Protein AF-A0A139SPS2-F1 (afdb_monomer)

Organism: NCBI:txid1548207

pLDDT: mean 91.53, std 10.31, range [43.16, 98.31]

Secondary structure (DSSP, 8-state):
-PPP-SSHHHHHHHHTTTTTS-EE-TTT--EEB--HHHHHHHTSHHHHTTSS-HHHHHHHHHTHHHHHHTPEEEEEE--TT--TTEEEEEEEEEEEE-TTS-EEEEEEEEEEES-TTS-SBEEEEEEEPPPTTTT-

Structure (mmCIF, N/CA/C/O backbone):
data_AF-A0A139SPS2-F1
#
_entry.id   AF-A0A139SPS2-F1
#
loop_
_atom_site.group_PDB
_atom_site.id
_atom_site.type_symbol
_atom_site.label_atom_id
_atom_site.label_alt_id
_atom_site.label_comp_id
_atom_site.label_asym_id
_atom_site.label_entity_id
_atom_site.label_seq_id
_atom_site.pdbx_PDB_ins_code
_atom_site.Cartn_x
_atom_site.Cartn_y
_atom_site.Cartn_z
_atom_site.occupancy
_atom_site.B_iso_or_equiv
_atom_site.auth_seq_id
_atom_site.auth_comp_id
_atom_site.auth_asym_id
_atom_site.auth_atom_id
_atom_site.pdbx_PDB_model_num
ATOM 1 N N . MET A 1 1 ? -4.952 -15.141 8.626 1.00 63.41 1 MET A N 1
ATOM 2 C CA . MET A 1 1 ? -5.837 -14.515 9.634 1.00 63.41 1 MET A CA 1
ATOM 3 C C . MET A 1 1 ? -5.632 -13.009 9.548 1.00 63.41 1 MET A C 1
ATOM 5 O O . MET A 1 1 ? -4.480 -12.588 9.477 1.00 63.41 1 MET A O 1
ATOM 9 N N . GLN A 1 2 ? -6.713 -12.225 9.485 1.00 82.19 2 GLN A N 1
ATOM 10 C CA . GLN A 1 2 ? -6.632 -10.761 9.428 1.00 82.19 2 GLN A CA 1
ATOM 11 C C . GLN A 1 2 ? -6.089 -10.233 10.763 1.00 82.19 2 GLN A C 1
ATOM 13 O O . GLN A 1 2 ? -6.590 -10.601 11.826 1.00 82.19 2 GLN A O 1
ATOM 18 N N . ARG A 1 3 ? -5.053 -9.393 10.714 1.00 93.38 3 ARG A N 1
ATOM 19 C CA . ARG A 1 3 ? -4.504 -8.701 11.886 1.00 93.38 3 ARG A CA 1
ATOM 20 C C . ARG A 1 3 ? -5.466 -7.605 12.334 1.00 93.38 3 ARG A C 1
ATOM 22 O O . ARG A 1 3 ? -6.173 -7.020 11.514 1.00 93.38 3 ARG A O 1
ATOM 29 N N . THR A 1 4 ? -5.452 -7.279 13.619 1.00 92.38 4 THR A N 1
ATOM 30 C CA . THR A 1 4 ? -6.247 -6.186 14.189 1.00 92.38 4 THR A CA 1
ATOM 31 C C . THR A 1 4 ? -5.393 -4.940 14.399 1.00 92.38 4 THR A C 1
ATOM 33 O O . THR A 1 4 ? -4.280 -5.048 14.906 1.00 92.38 4 THR A O 1
ATOM 36 N N . ALA A 1 5 ? -5.931 -3.764 14.080 1.00 94.75 5 ALA A N 1
ATOM 37 C CA . ALA A 1 5 ? -5.372 -2.480 14.496 1.00 94.75 5 ALA A CA 1
ATOM 38 C C . ALA A 1 5 ? -6.482 -1.428 14.574 1.00 94.75 5 ALA A C 1
ATOM 40 O O . ALA A 1 5 ? -7.296 -1.307 13.658 1.00 94.75 5 ALA A O 1
ATOM 41 N N . LYS A 1 6 ? -6.510 -0.670 15.669 1.00 93.62 6 LYS A N 1
ATOM 42 C CA . LYS A 1 6 ? -7.412 0.466 15.896 1.00 93.62 6 LYS A CA 1
ATOM 43 C C . LYS A 1 6 ? -6.689 1.804 15.816 1.00 93.62 6 LYS A C 1
ATOM 45 O O . LYS A 1 6 ? -7.329 2.824 15.560 1.00 93.62 6 LYS A O 1
ATOM 50 N N . THR A 1 7 ? -5.374 1.789 16.026 1.00 95.31 7 THR A N 1
ATOM 51 C CA . THR A 1 7 ? -4.510 2.971 16.013 1.00 95.31 7 THR A CA 1
ATOM 52 C C . THR A 1 7 ? -3.364 2.813 15.019 1.00 95.31 7 THR A C 1
ATOM 54 O O . THR A 1 7 ? -2.972 1.699 14.665 1.00 95.31 7 THR A O 1
ATOM 57 N N . LEU A 1 8 ? -2.773 3.937 14.605 1.00 94.69 8 LEU A N 1
ATOM 58 C CA . LEU A 1 8 ? -1.592 3.922 13.738 1.00 94.69 8 LEU A CA 1
ATOM 59 C C . LEU A 1 8 ? -0.401 3.227 14.408 1.00 94.69 8 LEU A C 1
ATOM 61 O O . LEU A 1 8 ? 0.345 2.531 13.732 1.00 94.69 8 LEU A O 1
ATOM 65 N N . SER A 1 9 ? -0.240 3.373 15.726 1.00 95.31 9 SER A N 1
ATOM 66 C CA . SER A 1 9 ? 0.836 2.709 16.472 1.00 95.31 9 SER A CA 1
ATOM 67 C C . SER A 1 9 ? 0.722 1.183 16.385 1.00 95.31 9 SER A C 1
ATOM 69 O O . SER A 1 9 ? 1.683 0.504 16.023 1.00 95.31 9 SER A O 1
ATOM 71 N N . GLU A 1 10 ? -0.481 0.644 16.612 1.00 96.31 10 GLU A N 1
ATOM 72 C CA . GLU A 1 10 ? -0.762 -0.790 16.456 1.00 96.31 10 GLU A CA 1
ATOM 73 C C . GLU A 1 10 ? -0.534 -1.258 15.016 1.00 96.31 10 GLU A C 1
ATOM 75 O O . GLU A 1 10 ? 0.064 -2.309 14.788 1.00 96.31 10 GLU A O 1
ATOM 80 N N . ALA A 1 11 ? -0.964 -0.456 14.039 1.00 96.44 11 ALA A N 1
ATOM 81 C CA . ALA A 1 11 ? -0.783 -0.771 12.630 1.00 96.44 11 ALA A CA 1
ATOM 82 C C . ALA A 1 11 ? 0.697 -0.850 12.237 1.00 96.44 11 ALA A C 1
ATOM 84 O O . ALA A 1 11 ? 1.107 -1.796 11.567 1.00 96.44 11 ALA A O 1
ATOM 85 N N . LEU A 1 12 ? 1.511 0.107 12.691 1.00 94.75 12 LEU A N 1
ATOM 86 C CA . LEU A 1 12 ? 2.954 0.120 12.459 1.00 94.75 12 LEU A CA 1
ATOM 87 C C . LEU A 1 12 ? 3.647 -1.054 13.154 1.00 94.75 12 LEU A C 1
ATOM 89 O O . LEU A 1 12 ? 4.541 -1.666 12.572 1.00 94.75 12 LEU A O 1
ATOM 93 N N . GLN A 1 13 ? 3.221 -1.408 14.369 1.00 95.69 13 GLN A N 1
ATOM 94 C CA . GLN A 1 13 ? 3.747 -2.573 15.075 1.00 95.69 13 GLN A CA 1
ATOM 95 C C . GLN A 1 13 ? 3.435 -3.876 14.327 1.00 95.69 13 GLN A C 1
ATOM 97 O O . GLN A 1 13 ? 4.323 -4.715 14.188 1.00 95.69 13 GLN A O 1
ATOM 102 N N . ALA A 1 14 ? 2.216 -4.031 13.805 1.00 95.62 14 ALA A N 1
ATOM 103 C CA . ALA A 1 14 ? 1.842 -5.175 12.977 1.00 95.62 14 ALA A CA 1
ATOM 104 C C . ALA A 1 14 ? 2.626 -5.209 11.654 1.00 95.62 14 ALA A C 1
ATOM 106 O O . ALA A 1 14 ? 3.069 -6.275 11.221 1.00 95.62 14 ALA A O 1
ATOM 107 N N . ALA A 1 15 ? 2.845 -4.042 11.041 1.00 94.81 15 ALA A N 1
ATOM 108 C CA . ALA A 1 15 ? 3.526 -3.928 9.759 1.00 94.81 15 ALA A CA 1
ATOM 109 C C . ALA A 1 15 ? 4.993 -4.374 9.798 1.00 94.81 15 ALA A C 1
ATOM 111 O O . ALA A 1 15 ? 5.503 -4.867 8.794 1.00 94.81 15 ALA A O 1
ATOM 112 N N . LYS A 1 16 ? 5.658 -4.302 10.962 1.0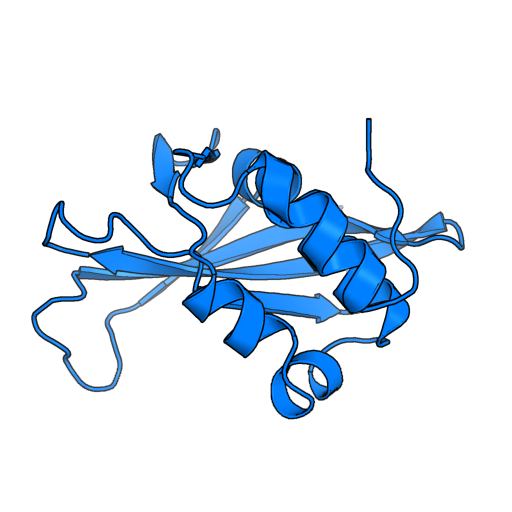0 94.38 16 LYS A N 1
ATOM 113 C CA . LYS A 1 16 ? 7.035 -4.802 11.148 1.00 94.38 16 LYS A CA 1
ATOM 114 C C . LYS A 1 16 ? 7.233 -6.241 10.663 1.00 94.38 16 LYS A C 1
ATOM 116 O O . LYS A 1 16 ? 8.334 -6.575 10.250 1.00 94.38 16 LYS A O 1
ATOM 121 N N . GLY A 1 17 ? 6.186 -7.069 10.681 1.00 94.56 17 GLY A N 1
ATOM 122 C CA . GLY A 1 17 ? 6.251 -8.450 10.200 1.00 94.56 17 GLY A CA 1
ATOM 123 C C . GLY A 1 17 ? 6.429 -8.607 8.685 1.00 94.56 17 GLY A C 1
ATOM 124 O O . GLY A 1 17 ? 6.758 -9.702 8.247 1.00 94.56 17 GLY A O 1
ATOM 125 N N . PHE A 1 18 ? 6.215 -7.553 7.889 1.00 94.88 18 PHE A N 1
ATOM 126 C CA . PHE A 1 18 ? 6.361 -7.595 6.428 1.00 94.88 18 PHE A CA 1
ATOM 127 C C . PHE A 1 18 ? 7.190 -6.444 5.838 1.00 94.88 18 PHE A C 1
ATOM 129 O O . PHE A 1 18 ? 7.397 -6.392 4.626 1.00 94.88 18 PHE A O 1
ATOM 136 N N . VAL A 1 19 ? 7.682 -5.512 6.660 1.00 94.62 19 VAL A N 1
ATOM 137 C CA . VAL A 1 19 ? 8.582 -4.451 6.184 1.00 94.62 19 VAL A CA 1
ATOM 138 C C . VAL A 1 19 ? 9.842 -5.066 5.578 1.00 94.62 19 VAL A C 1
ATOM 140 O O . VAL A 1 19 ? 10.492 -5.910 6.186 1.00 94.62 19 VAL A O 1
ATOM 143 N N . GLY A 1 20 ? 10.201 -4.605 4.380 1.00 92.81 20 GLY A N 1
ATOM 144 C CA . GLY A 1 20 ? 11.378 -5.056 3.639 1.00 92.81 20 GLY A CA 1
ATOM 145 C C . GLY A 1 20 ? 11.249 -6.444 3.011 1.00 92.81 20 GLY A C 1
ATOM 146 O O . GLY A 1 20 ? 12.153 -6.844 2.283 1.00 92.81 20 GLY A O 1
ATOM 147 N N . LEU A 1 21 ? 10.148 -7.162 3.247 1.00 94.50 21 LEU A N 1
ATOM 148 C CA . LEU A 1 21 ? 9.910 -8.462 2.630 1.00 94.50 21 LEU A CA 1
ATOM 149 C C . LEU A 1 21 ? 9.275 -8.297 1.241 1.00 94.50 21 LEU A C 1
ATOM 151 O O . LEU A 1 21 ? 8.486 -7.367 1.038 1.00 94.50 21 LEU A O 1
ATOM 155 N N . PRO A 1 22 ? 9.598 -9.185 0.283 1.00 95.38 22 PRO A N 1
ATOM 156 C CA . PRO A 1 22 ? 8.899 -9.242 -0.991 1.00 95.38 22 PRO A CA 1
ATOM 157 C C . PRO A 1 22 ? 7.463 -9.729 -0.782 1.00 95.38 22 PRO A C 1
ATOM 159 O O . PRO A 1 22 ? 7.217 -10.705 -0.075 1.00 95.38 22 PRO A O 1
ATOM 162 N N . ILE A 1 23 ? 6.516 -9.047 -1.418 1.00 96.81 23 ILE A N 1
ATOM 163 C CA . ILE A 1 23 ? 5.093 -9.376 -1.382 1.00 96.81 23 ILE A CA 1
ATOM 164 C C . ILE A 1 23 ? 4.641 -9.520 -2.828 1.00 96.81 23 ILE A C 1
ATOM 166 O O . ILE A 1 23 ? 4.662 -8.551 -3.581 1.00 96.81 23 ILE A O 1
ATOM 170 N N . GLU A 1 24 ? 4.257 -10.724 -3.229 1.00 97.44 24 GLU A N 1
ATOM 171 C CA . GLU A 1 24 ? 3.775 -10.998 -4.581 1.00 97.44 24 GLU A CA 1
ATOM 172 C C . GLU A 1 24 ? 2.262 -10.779 -4.666 1.00 97.44 24 GLU A C 1
ATOM 174 O O . GLU A 1 24 ? 1.499 -11.321 -3.861 1.00 97.44 24 GLU A O 1
ATOM 179 N N . ASN A 1 25 ? 1.814 -10.004 -5.655 1.00 98.31 25 ASN A N 1
ATOM 180 C CA . ASN A 1 25 ? 0.408 -9.975 -6.034 1.00 98.31 25 ASN A CA 1
ATOM 181 C C . ASN A 1 25 ? 0.072 -11.206 -6.882 1.00 98.31 25 ASN A C 1
ATOM 183 O O . ASN A 1 25 ? 0.595 -11.370 -7.979 1.00 98.31 25 ASN A O 1
ATOM 187 N N . LYS A 1 26 ? -0.864 -12.031 -6.414 1.00 97.50 26 LYS A N 1
ATOM 188 C CA . LYS A 1 26 ? -1.217 -13.300 -7.070 1.00 97.50 26 LYS A CA 1
ATOM 189 C C . LYS A 1 26 ? -1.911 -13.139 -8.424 1.00 97.50 26 LYS A C 1
ATOM 191 O O . LYS A 1 26 ? -1.941 -14.089 -9.194 1.00 97.50 26 LYS A O 1
ATOM 196 N N . SER A 1 27 ? -2.516 -11.980 -8.694 1.00 95.75 27 SER A N 1
ATOM 197 C CA . SER A 1 27 ? -3.246 -11.734 -9.946 1.00 95.75 27 SER A CA 1
ATOM 198 C C . SER A 1 27 ? -2.347 -11.221 -11.071 1.00 95.75 27 SER A C 1
ATOM 200 O O . SER A 1 27 ? -2.604 -11.519 -12.232 1.00 95.75 27 SER A O 1
ATOM 202 N N . THR A 1 28 ? -1.292 -10.469 -10.740 1.00 96.81 28 THR A N 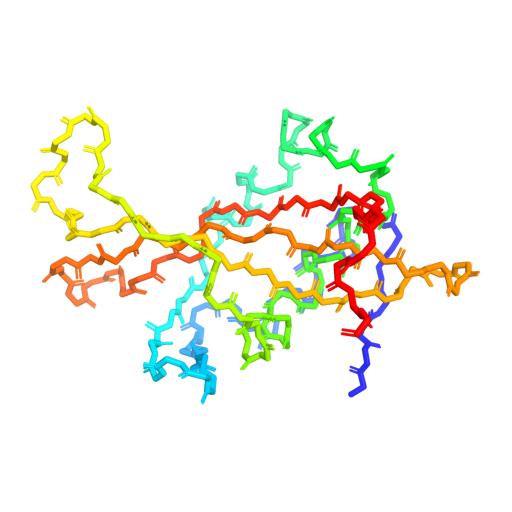1
ATOM 203 C CA . THR A 1 28 ? -0.397 -9.839 -11.725 1.00 96.81 28 THR A CA 1
ATOM 204 C C . THR A 1 28 ? 1.021 -10.403 -11.724 1.00 96.81 28 THR A C 1
ATOM 206 O O . THR A 1 28 ? 1.769 -10.134 -12.658 1.00 96.81 28 THR A O 1
ATOM 209 N N . GLY A 1 29 ? 1.422 -11.138 -10.681 1.00 96.56 29 GLY A N 1
ATOM 210 C CA .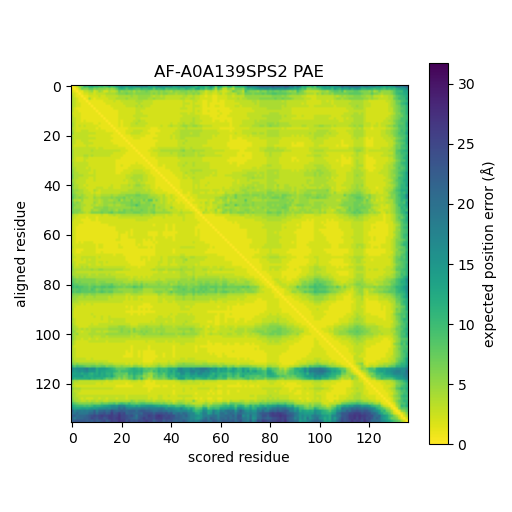 GLY A 1 29 ? 2.805 -11.576 -10.462 1.00 96.56 29 GLY A CA 1
ATOM 211 C C . GLY A 1 29 ? 3.757 -10.451 -10.032 1.00 96.56 29 GLY A C 1
ATOM 212 O O . GLY A 1 29 ? 4.954 -10.684 -9.868 1.00 96.56 29 GLY A O 1
ATOM 213 N N . LEU A 1 30 ? 3.265 -9.218 -9.840 1.00 95.88 30 LEU A N 1
ATOM 214 C CA . LEU A 1 30 ? 4.107 -8.092 -9.434 1.00 95.88 30 LEU A CA 1
ATOM 215 C C . LEU A 1 30 ? 4.597 -8.295 -7.994 1.00 95.88 30 LEU A C 1
ATOM 217 O O . LEU A 1 30 ? 3.797 -8.355 -7.058 1.00 95.88 30 LEU A O 1
ATOM 221 N N . VAL A 1 31 ? 5.917 -8.327 -7.811 1.00 96.50 31 VAL A N 1
ATOM 222 C CA . VAL A 1 31 ? 6.548 -8.351 -6.486 1.00 96.50 31 VAL A CA 1
ATOM 223 C C . VAL A 1 31 ? 6.793 -6.922 -6.020 1.00 96.50 31 VAL A C 1
ATOM 225 O O . VAL A 1 31 ? 7.528 -6.174 -6.666 1.00 96.50 31 VAL A O 1
ATOM 228 N N . ALA A 1 32 ? 6.179 -6.551 -4.900 1.00 96.56 32 ALA A N 1
ATOM 229 C CA . ALA A 1 32 ? 6.271 -5.236 -4.281 1.00 96.56 32 ALA A CA 1
ATOM 230 C C . ALA A 1 32 ? 6.891 -5.304 -2.885 1.00 96.56 32 ALA A C 1
ATOM 232 O O . ALA A 1 32 ? 7.000 -6.370 -2.278 1.00 96.56 32 ALA A O 1
ATOM 233 N N . THR A 1 33 ? 7.283 -4.145 -2.359 1.00 95.38 33 THR A N 1
ATOM 234 C CA . THR A 1 33 ? 7.848 -4.030 -1.009 1.00 95.38 33 THR A CA 1
ATOM 235 C C . THR A 1 33 ? 7.264 -2.854 -0.237 1.00 95.38 33 THR A C 1
ATOM 237 O O . THR A 1 33 ? 6.784 -1.863 -0.799 1.00 95.38 33 THR A O 1
ATOM 240 N N . VAL A 1 34 ? 7.329 -2.944 1.091 1.00 94.94 34 VAL A N 1
ATOM 241 C CA . VAL A 1 34 ? 6.976 -1.853 2.005 1.00 94.94 34 VAL A CA 1
ATOM 242 C C . VAL A 1 34 ? 8.211 -1.476 2.813 1.00 94.94 34 VAL A C 1
ATOM 244 O O . VAL A 1 34 ? 8.790 -2.317 3.492 1.00 94.94 34 VAL A O 1
ATOM 247 N N . SER A 1 35 ? 8.613 -0.206 2.768 1.00 92.81 35 SER A N 1
ATOM 248 C CA . SER A 1 35 ? 9.700 0.327 3.597 1.00 92.81 35 SER A CA 1
ATOM 249 C C . SER A 1 35 ? 9.159 1.095 4.804 1.00 92.81 35 SER A C 1
ATOM 251 O O . SER A 1 35 ? 8.027 1.583 4.783 1.00 92.81 35 SER A O 1
ATOM 253 N N . ASN A 1 36 ? 9.997 1.295 5.827 1.00 92.56 36 ASN A N 1
ATOM 254 C CA . ASN A 1 36 ? 9.668 2.179 6.953 1.00 92.56 36 ASN A CA 1
ATOM 255 C C . ASN A 1 36 ? 9.318 3.599 6.481 1.00 92.56 36 ASN A C 1
ATOM 257 O O . ASN A 1 36 ? 8.376 4.205 6.978 1.00 92.56 36 ASN A O 1
ATOM 261 N N . THR A 1 37 ? 10.017 4.109 5.463 1.00 92.06 37 THR A N 1
ATOM 262 C CA . THR A 1 37 ? 9.722 5.420 4.870 1.00 92.06 37 THR A CA 1
ATOM 263 C C . THR A 1 37 ? 8.327 5.466 4.249 1.00 92.06 37 THR A C 1
ATOM 265 O O . THR A 1 37 ? 7.623 6.466 4.394 1.00 92.06 37 THR A O 1
ATOM 268 N N . ASN A 1 38 ? 7.902 4.397 3.569 1.00 91.75 38 ASN A N 1
ATOM 269 C CA . ASN A 1 38 ? 6.553 4.318 3.009 1.00 91.75 38 ASN A CA 1
ATOM 270 C C . ASN A 1 38 ? 5.503 4.221 4.118 1.00 91.75 38 ASN A C 1
ATOM 272 O O . ASN A 1 38 ? 4.496 4.920 4.044 1.00 91.75 38 ASN A O 1
ATOM 276 N N . LEU A 1 39 ? 5.762 3.444 5.175 1.00 92.88 39 LEU A N 1
ATOM 277 C CA . LEU A 1 39 ? 4.872 3.380 6.335 1.00 92.88 39 LEU A CA 1
ATOM 278 C C . LEU A 1 39 ? 4.698 4.744 7.004 1.00 92.88 39 LEU A C 1
ATOM 280 O O . LEU A 1 39 ? 3.561 5.148 7.225 1.00 92.88 39 LEU A O 1
ATOM 284 N N . SER A 1 40 ? 5.778 5.495 7.236 1.00 92.25 40 SER A N 1
ATOM 285 C CA . SER A 1 40 ? 5.698 6.848 7.807 1.00 92.25 40 SER A CA 1
ATOM 286 C C . SER A 1 40 ? 4.857 7.797 6.948 1.00 92.25 40 SER A C 1
ATOM 288 O O . SER A 1 40 ? 4.114 8.628 7.470 1.00 92.25 40 SER A O 1
ATOM 290 N N . LYS A 1 41 ? 4.928 7.664 5.616 1.00 91.38 41 LYS A N 1
ATOM 291 C CA . LYS A 1 41 ? 4.065 8.422 4.697 1.00 91.38 41 LYS A CA 1
ATOM 292 C C . LYS A 1 41 ? 2.605 7.990 4.818 1.00 91.38 41 LYS A C 1
ATOM 294 O O . LYS A 1 41 ? 1.726 8.848 4.889 1.00 91.38 41 LYS A O 1
ATOM 299 N N . MET A 1 42 ? 2.347 6.684 4.872 1.00 93.69 42 MET A N 1
ATOM 300 C CA . MET A 1 42 ? 1.001 6.128 5.032 1.00 93.69 42 MET A CA 1
ATOM 301 C C . MET A 1 42 ? 0.383 6.472 6.391 1.00 93.69 42 MET A C 1
ATOM 303 O O . MET A 1 42 ? -0.828 6.641 6.465 1.00 93.69 42 MET A O 1
ATOM 307 N N . SER A 1 43 ? 1.177 6.620 7.452 1.00 90.75 43 SER A N 1
ATOM 308 C CA . SER A 1 43 ? 0.706 6.993 8.791 1.00 90.75 43 SER A CA 1
ATOM 309 C C . SER A 1 43 ? 0.633 8.506 9.024 1.00 90.75 43 SER A C 1
ATOM 311 O O . SER A 1 43 ? 0.344 8.939 10.136 1.00 90.75 43 SER A O 1
ATOM 313 N N . SER A 1 44 ? 0.913 9.331 8.012 1.00 91.44 44 SER A N 1
ATOM 314 C CA . SER A 1 44 ? 0.789 10.785 8.137 1.00 91.44 44 SER A CA 1
ATOM 315 C C . SER A 1 44 ? -0.676 11.222 8.252 1.00 91.44 44 SER A C 1
ATOM 317 O O . SER A 1 44 ? -1.584 10.560 7.745 1.00 91.44 44 SER A O 1
ATOM 319 N N . GLN A 1 45 ? -0.915 12.378 8.877 1.00 87.19 45 GLN A N 1
ATOM 320 C CA . GLN A 1 45 ? -2.264 12.937 9.028 1.00 87.19 45 GLN A CA 1
ATOM 321 C C . GLN A 1 45 ? -2.961 13.160 7.677 1.00 87.19 45 GLN A C 1
ATOM 323 O O . GLN A 1 45 ? -4.147 12.882 7.528 1.00 87.19 45 GLN A O 1
ATOM 328 N N . SER A 1 46 ? -2.218 13.615 6.667 1.00 86.94 46 SER A N 1
ATOM 329 C CA . SER A 1 46 ? -2.761 13.837 5.324 1.00 86.94 46 SER A CA 1
ATOM 330 C C . SER A 1 46 ? -3.126 12.535 4.607 1.00 86.94 46 SER A C 1
ATOM 332 O O . SER A 1 46 ? -4.003 12.540 3.744 1.00 86.94 46 SER A O 1
ATOM 334 N N . ALA A 1 47 ? -2.475 11.418 4.942 1.00 84.81 47 ALA A N 1
ATOM 335 C CA . ALA A 1 47 ? -2.838 10.105 4.425 1.00 84.81 47 ALA A CA 1
ATOM 336 C C . ALA A 1 47 ? -4.093 9.560 5.119 1.00 84.81 47 ALA A C 1
ATOM 338 O O . ALA A 1 47 ? -5.012 9.113 4.436 1.00 84.81 47 ALA A O 1
ATOM 339 N N . SER A 1 48 ? -4.175 9.649 6.450 1.00 85.56 48 SER A N 1
ATOM 340 C CA . SER A 1 48 ? -5.330 9.132 7.195 1.00 85.56 48 SER A CA 1
ATOM 341 C C . SER A 1 48 ? -6.631 9.886 6.896 1.00 85.56 48 SER A C 1
ATOM 343 O O . SER A 1 48 ? -7.691 9.269 6.875 1.00 85.56 48 SER A O 1
ATOM 345 N N . GLN A 1 49 ? -6.562 11.182 6.577 1.00 88.69 49 GLN A N 1
ATOM 346 C CA . GLN A 1 49 ? -7.720 11.993 6.168 1.00 88.69 49 GLN A CA 1
ATOM 347 C C . GLN A 1 49 ? -8.350 11.576 4.827 1.00 88.69 49 GLN A C 1
ATOM 349 O O . GLN A 1 49 ? -9.482 11.958 4.545 1.00 88.69 49 GLN A O 1
ATOM 354 N N . LYS A 1 50 ? -7.642 10.808 3.988 1.00 87.38 50 LYS A N 1
ATOM 355 C CA . LYS A 1 50 ? -8.178 10.300 2.708 1.00 87.38 50 LYS A CA 1
ATOM 356 C C . LYS A 1 50 ? -8.988 9.016 2.864 1.00 87.38 50 LYS A C 1
ATOM 358 O O . LYS A 1 50 ? -9.609 8.565 1.902 1.00 87.38 50 LYS A O 1
ATOM 363 N N . SER A 1 51 ? -8.951 8.431 4.054 1.00 90.38 51 SER A N 1
ATOM 364 C CA . SER A 1 51 ? -9.647 7.201 4.395 1.00 90.38 51 SER A CA 1
ATOM 365 C C . SER A 1 51 ? -10.976 7.485 5.086 1.00 90.38 51 SER A C 1
ATOM 367 O O . SER A 1 51 ? -11.176 8.549 5.665 1.00 90.38 51 SER A O 1
ATOM 369 N N . ASN A 1 52 ? -11.885 6.509 5.057 1.00 88.88 52 ASN A N 1
ATOM 3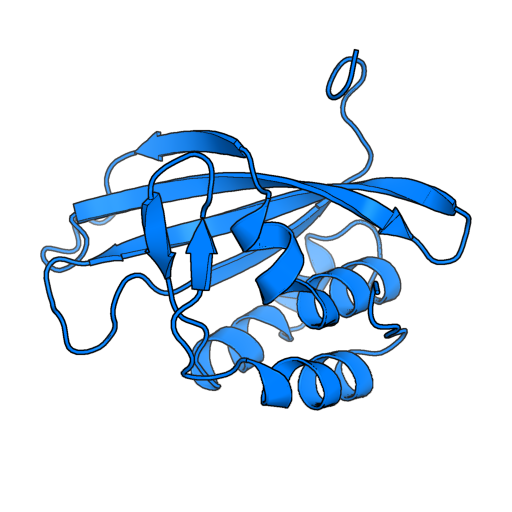70 C CA . ASN A 1 52 ? -13.206 6.620 5.686 1.00 88.88 52 ASN A CA 1
ATOM 371 C C . ASN A 1 52 ? -13.123 6.906 7.197 1.00 88.88 52 ASN A C 1
ATOM 373 O O . ASN A 1 52 ? -13.915 7.676 7.733 1.00 88.88 52 ASN A O 1
ATOM 377 N N . SER A 1 53 ? -12.160 6.290 7.884 1.00 92.88 53 SER A N 1
ATOM 378 C CA . SER A 1 53 ? -11.846 6.577 9.282 1.00 92.88 53 SER A CA 1
ATOM 379 C C . SER A 1 53 ? -10.389 6.234 9.594 1.00 92.88 53 SER A C 1
ATOM 381 O O . SER A 1 53 ? -9.763 5.424 8.902 1.00 92.88 53 SER A O 1
ATOM 383 N N . LEU A 1 54 ? -9.847 6.811 10.672 1.00 94.50 54 LEU A N 1
ATOM 384 C CA . LEU A 1 54 ? -8.496 6.496 11.149 1.00 94.50 54 LEU A CA 1
ATOM 385 C C . LEU A 1 54 ? -8.349 5.013 11.525 1.00 94.50 54 LEU A C 1
ATOM 387 O O . LEU A 1 54 ? -7.305 4.410 11.279 1.00 94.50 54 LEU A O 1
ATOM 391 N N . THR A 1 55 ? -9.393 4.422 12.104 1.00 95.38 55 THR A N 1
ATOM 392 C CA . THR A 1 55 ? -9.423 3.011 12.506 1.00 95.38 55 THR A CA 1
ATOM 393 C C . THR A 1 55 ? -9.393 2.096 11.286 1.00 95.38 55 THR A C 1
ATOM 395 O O . THR A 1 55 ? -8.570 1.187 11.238 1.00 95.38 55 THR A O 1
ATOM 398 N N . ASP A 1 56 ? -10.210 2.374 10.265 1.00 95.69 56 ASP A N 1
ATOM 399 C CA . ASP A 1 56 ? -10.205 1.601 9.016 1.00 95.69 56 ASP A CA 1
ATOM 400 C C . ASP A 1 56 ? -8.852 1.715 8.304 1.00 95.69 56 ASP A C 1
ATOM 402 O O . ASP A 1 56 ? -8.311 0.729 7.809 1.00 95.69 56 ASP A O 1
ATOM 406 N N . HIS A 1 57 ? -8.280 2.921 8.283 1.00 97.06 57 HIS A N 1
ATOM 407 C CA . HIS A 1 57 ? -6.956 3.173 7.716 1.00 97.06 57 HIS A CA 1
ATOM 408 C C . HIS A 1 57 ? -5.857 2.387 8.435 1.00 97.06 57 HIS A C 1
ATOM 410 O O . HIS A 1 57 ? -5.021 1.748 7.799 1.00 97.06 57 HIS A O 1
ATOM 416 N N . SER A 1 58 ? -5.889 2.391 9.768 1.00 97.00 58 SER A N 1
ATOM 417 C CA . SER A 1 58 ? -4.953 1.635 10.607 1.00 97.00 58 SER A CA 1
ATOM 418 C C . SER A 1 58 ? -5.071 0.132 10.344 1.00 97.00 58 SER A C 1
ATOM 420 O O . SER A 1 58 ? -4.063 -0.551 10.167 1.00 97.00 58 SER A O 1
ATOM 422 N N . LEU A 1 59 ? -6.300 -0.379 10.237 1.00 97.25 59 LEU A N 1
ATOM 423 C CA . LEU A 1 59 ? -6.557 -1.777 9.908 1.00 97.25 59 LEU A CA 1
ATOM 424 C C . LEU A 1 59 ? -6.017 -2.157 8.522 1.00 97.25 59 LEU A C 1
ATOM 426 O O . LEU A 1 59 ? -5.437 -3.234 8.373 1.00 97.25 59 LEU A O 1
ATOM 430 N N . ALA A 1 60 ? -6.157 -1.274 7.529 1.00 97.44 60 ALA A N 1
ATOM 431 C CA . ALA A 1 60 ? -5.615 -1.494 6.192 1.00 97.44 60 ALA A CA 1
ATOM 432 C C . ALA A 1 60 ? -4.079 -1.537 6.194 1.00 97.44 60 ALA A C 1
ATOM 434 O O . ALA A 1 60 ? -3.501 -2.449 5.609 1.00 97.44 60 ALA A O 1
ATOM 435 N N . ILE A 1 61 ? -3.407 -0.618 6.902 1.00 97.31 61 ILE A N 1
ATOM 436 C CA . ILE A 1 61 ? -1.940 -0.639 7.049 1.00 97.31 61 ILE A CA 1
ATOM 437 C C . ILE A 1 61 ? -1.478 -1.950 7.700 1.00 97.31 61 ILE A C 1
ATOM 439 O O . ILE A 1 61 ? -0.543 -2.576 7.210 1.00 97.31 61 ILE A O 1
ATOM 443 N N . ALA A 1 62 ? -2.146 -2.404 8.764 1.00 97.44 62 ALA A N 1
ATOM 444 C CA . ALA A 1 62 ? -1.781 -3.635 9.473 1.00 97.44 62 ALA A CA 1
ATOM 445 C C . ALA A 1 62 ? -1.878 -4.911 8.609 1.00 97.44 62 ALA A C 1
ATOM 447 O O . ALA A 1 62 ? -1.271 -5.935 8.931 1.00 97.44 62 ALA A O 1
ATOM 448 N N . ASN A 1 63 ? -2.659 -4.866 7.528 1.00 97.81 63 ASN A N 1
ATOM 449 C CA . ASN A 1 63 ? -2.938 -6.000 6.648 1.00 97.81 63 ASN A CA 1
ATOM 450 C C . ASN A 1 63 ? -2.441 -5.775 5.213 1.00 97.81 63 ASN A C 1
ATOM 452 O O . ASN A 1 63 ? -2.874 -6.480 4.304 1.00 97.81 63 ASN A O 1
ATOM 456 N N . LEU A 1 64 ? -1.571 -4.786 4.993 1.00 97.50 64 LEU A N 1
ATOM 457 C CA . LEU A 1 64 ? -1.188 -4.334 3.655 1.00 97.50 64 LEU A CA 1
ATOM 458 C C . LEU A 1 64 ? -0.562 -5.445 2.799 1.00 97.50 64 LEU A C 1
ATOM 460 O O . LEU A 1 64 ? -0.812 -5.499 1.600 1.00 97.50 64 LEU A O 1
ATOM 464 N N . ASP A 1 65 ? 0.195 -6.350 3.418 1.00 97.50 65 ASP A N 1
ATOM 465 C CA . ASP A 1 65 ? 0.755 -7.545 2.783 1.00 97.50 65 ASP A CA 1
ATOM 466 C C . ASP A 1 65 ? -0.323 -8.474 2.217 1.00 97.50 65 ASP A C 1
ATOM 468 O O . ASP A 1 65 ? -0.303 -8.813 1.035 1.00 97.50 65 ASP A O 1
ATOM 472 N N . GLN A 1 66 ? -1.301 -8.841 3.042 1.00 97.25 66 GLN A N 1
ATOM 473 C CA . GLN A 1 66 ? -2.393 -9.733 2.652 1.00 97.25 66 GLN A CA 1
ATOM 474 C C . GLN A 1 66 ? -3.320 -9.063 1.634 1.00 97.25 66 GLN A C 1
ATOM 476 O O . GLN A 1 66 ? -3.767 -9.705 0.683 1.00 97.25 66 GLN A O 1
ATOM 481 N N . LEU A 1 67 ? -3.592 -7.769 1.823 1.00 97.94 67 LEU A N 1
ATOM 482 C CA . LEU A 1 67 ? -4.423 -6.980 0.920 1.00 97.94 67 LEU A CA 1
ATOM 483 C C . LEU A 1 67 ? -3.771 -6.873 -0.452 1.00 97.94 67 LEU A C 1
ATOM 485 O O . LEU A 1 67 ? -4.435 -7.154 -1.442 1.00 97.94 67 LEU A O 1
ATOM 489 N N . PHE A 1 68 ? -2.484 -6.524 -0.519 1.00 98.25 68 PHE A N 1
ATOM 490 C CA . PHE A 1 68 ? -1.775 -6.440 -1.790 1.00 98.25 68 PHE A CA 1
ATOM 491 C C . PHE A 1 68 ? -1.677 -7.802 -2.474 1.00 98.25 68 PHE A C 1
ATOM 493 O O . PHE A 1 68 ? -1.944 -7.881 -3.668 1.00 98.25 68 PHE A O 1
ATOM 500 N N . ALA A 1 69 ? -1.379 -8.875 -1.736 1.00 97.88 69 ALA A N 1
ATOM 501 C CA . ALA A 1 69 ? -1.255 -10.214 -2.309 1.00 97.88 69 ALA A CA 1
ATOM 502 C C . ALA A 1 69 ? -2.533 -10.695 -3.024 1.00 97.88 69 ALA A C 1
ATOM 504 O O . ALA A 1 69 ? -2.452 -11.439 -4.001 1.00 97.88 69 ALA A O 1
ATOM 505 N N . CYS A 1 70 ? -3.706 -10.259 -2.555 1.00 97.06 70 CYS A N 1
ATOM 506 C CA . CYS A 1 70 ? -5.014 -10.648 -3.090 1.00 97.06 70 CYS A CA 1
ATOM 507 C C . CYS A 1 70 ? -5.729 -9.527 -3.868 1.00 97.06 70 CYS A C 1
ATOM 509 O O . CYS A 1 70 ? -6.903 -9.679 -4.203 1.00 97.06 70 CYS A O 1
ATOM 511 N N . ALA A 1 71 ? -5.073 -8.393 -4.122 1.00 97.69 71 ALA A N 1
ATOM 512 C CA . ALA A 1 71 ? -5.701 -7.258 -4.789 1.00 97.69 71 ALA A CA 1
ATOM 513 C C . ALA A 1 71 ? -5.863 -7.477 -6.295 1.00 97.69 71 ALA A C 1
ATOM 515 O O . ALA A 1 71 ? -4.998 -8.079 -6.927 1.00 97.69 71 ALA A O 1
ATOM 516 N N . ALA A 1 72 ? -6.905 -6.887 -6.874 1.00 97.62 72 ALA A N 1
ATOM 517 C CA . ALA A 1 72 ? -7.065 -6.769 -8.318 1.00 97.62 72 ALA A CA 1
ATOM 518 C C . ALA A 1 72 ? -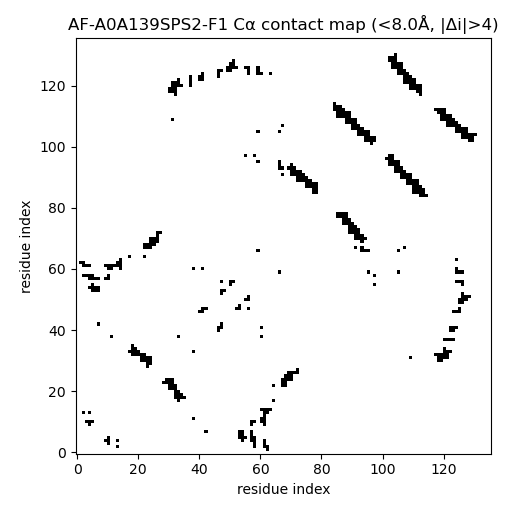6.422 -5.470 -8.826 1.00 97.62 72 ALA A C 1
ATOM 520 O O . ALA A 1 72 ? -6.474 -4.437 -8.149 1.00 97.62 72 ALA A O 1
ATOM 521 N N . LEU A 1 73 ? -5.828 -5.513 -10.018 1.00 97.88 73 LEU A N 1
ATOM 522 C CA . LEU A 1 73 ? -5.334 -4.321 -10.704 1.00 97.88 73 LEU A CA 1
ATOM 523 C C . LEU A 1 73 ? -6.519 -3.518 -11.270 1.00 97.88 73 LEU A C 1
ATOM 525 O O . LEU A 1 73 ? -7.255 -4.010 -12.116 1.00 97.88 73 LEU A O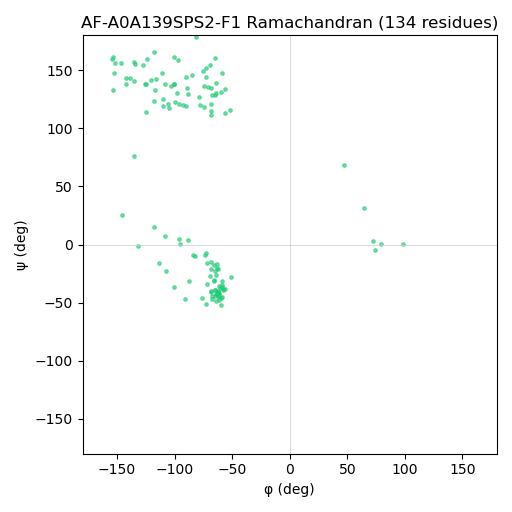 1
ATOM 529 N N . ASP A 1 74 ? -6.688 -2.284 -10.796 1.00 96.81 74 ASP A N 1
ATOM 530 C CA . ASP A 1 74 ? -7.758 -1.344 -11.179 1.00 96.81 74 ASP A CA 1
ATOM 531 C C . ASP A 1 74 ? -7.313 -0.457 -12.351 1.00 96.81 74 ASP A C 1
ATOM 533 O O . ASP A 1 74 ? -8.021 -0.284 -13.338 1.00 96.81 74 ASP A O 1
ATOM 537 N N . GLN A 1 75 ? -6.104 0.106 -12.262 1.00 97.06 75 GLN A N 1
ATOM 538 C CA . GLN A 1 75 ? -5.595 1.043 -13.263 1.00 97.06 75 GLN A CA 1
ATOM 539 C C . GLN A 1 75 ? -4.069 1.018 -13.333 1.00 97.06 75 GLN A C 1
ATOM 541 O O . GLN A 1 75 ? -3.396 0.905 -12.310 1.00 97.06 75 GLN A O 1
ATOM 546 N N . THR A 1 76 ? -3.530 1.246 -14.530 1.00 98.00 76 THR A N 1
ATOM 547 C CA . THR A 1 76 ? -2.111 1.550 -14.749 1.00 98.00 76 THR A CA 1
ATOM 548 C C . THR A 1 76 ? -1.975 2.854 -15.525 1.00 98.00 76 THR A C 1
ATOM 550 O O . THR A 1 76 ? -2.740 3.108 -16.454 1.00 98.00 76 THR A O 1
ATOM 553 N N . HIS A 1 77 ? -1.027 3.705 -15.135 1.00 97.00 77 HIS A N 1
ATOM 554 C CA . HIS A 1 77 ? -0.715 4.941 -15.852 1.00 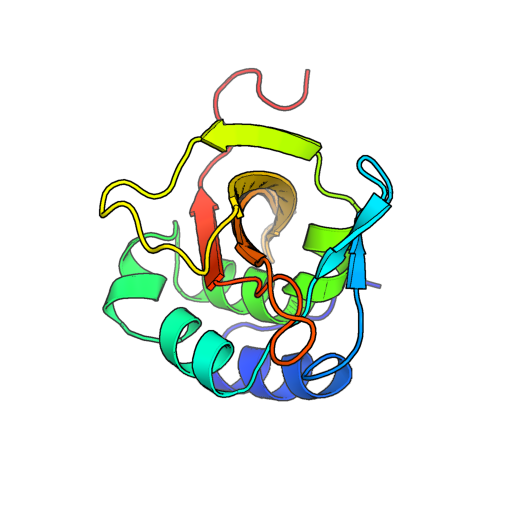97.00 77 HIS A CA 1
ATOM 555 C C . HIS A 1 77 ? 0.761 5.337 -15.660 1.00 97.00 77 HIS A C 1
ATOM 557 O O . HIS A 1 77 ? 1.351 4.964 -14.644 1.00 97.00 77 HIS A O 1
ATOM 563 N N . PRO A 1 78 ? 1.371 6.118 -16.571 1.00 95.44 78 PRO A N 1
ATOM 564 C CA . PRO A 1 78 ? 2.723 6.640 -16.366 1.00 95.44 78 PRO A CA 1
ATOM 565 C C . PRO A 1 78 ? 2.782 7.612 -15.178 1.00 95.44 78 PRO A C 1
ATOM 567 O O . PRO A 1 78 ? 1.760 8.168 -14.748 1.00 95.44 78 PRO A O 1
ATOM 570 N N . ASP A 1 79 ? 3.979 7.840 -14.634 1.00 94.06 79 ASP A N 1
ATOM 571 C CA . ASP A 1 79 ? 4.168 8.889 -13.634 1.00 94.06 79 ASP A CA 1
ATOM 572 C C . ASP A 1 79 ? 3.900 10.270 -14.249 1.00 94.06 79 ASP A C 1
ATOM 574 O O . ASP A 1 79 ? 4.435 10.624 -15.298 1.00 94.06 79 ASP A O 1
ATOM 578 N N . LYS A 1 80 ? 3.072 11.080 -13.581 1.00 92.38 80 LYS A N 1
ATOM 579 C CA . LYS A 1 80 ? 2.653 12.391 -14.108 1.00 92.38 80 LYS A CA 1
ATOM 580 C C . LYS A 1 80 ? 3.805 13.387 -14.237 1.00 92.38 80 LYS A C 1
ATOM 582 O O . LYS A 1 80 ? 3.669 14.356 -14.975 1.00 92.38 80 LYS A O 1
ATOM 587 N N . ARG A 1 81 ? 4.887 13.201 -13.476 1.00 92.38 81 ARG A N 1
ATOM 588 C CA . ARG A 1 81 ? 6.073 14.063 -13.516 1.00 92.38 81 ARG A CA 1
ATOM 589 C C . ARG A 1 81 ? 7.157 13.499 -14.433 1.00 92.38 81 ARG A C 1
ATOM 591 O O . ARG A 1 81 ? 8.196 14.135 -14.559 1.00 92.38 81 ARG A O 1
ATOM 598 N N . GLY A 1 82 ? 6.915 12.348 -15.066 1.00 89.12 82 GLY A N 1
ATOM 599 C CA . GLY A 1 82 ? 7.876 11.703 -15.953 1.00 89.12 82 GLY A CA 1
ATOM 600 C C . GLY A 1 82 ? 9.141 11.250 -15.232 1.00 89.12 82 GLY A C 1
ATOM 601 O O . GLY A 1 82 ? 10.211 11.286 -15.829 1.00 89.12 82 GLY A O 1
ATOM 602 N N . GLU A 1 83 ? 9.041 10.875 -13.951 1.00 89.62 83 GLU A N 1
ATOM 603 C CA . GLU A 1 83 ? 10.183 10.386 -13.175 1.00 89.62 83 GLU A CA 1
ATOM 604 C C . GLU A 1 83 ? 10.833 9.175 -13.882 1.00 89.62 83 GLU A C 1
ATOM 606 O O . GLU A 1 83 ? 10.209 8.112 -13.929 1.00 89.62 83 GLU A O 1
ATOM 611 N N . PRO A 1 84 ? 12.077 9.281 -14.399 1.00 88.38 84 PRO A N 1
ATOM 612 C CA . PRO A 1 84 ? 12.669 8.253 -15.267 1.00 88.38 84 PRO A CA 1
ATOM 613 C C . PRO A 1 84 ? 12.870 6.898 -14.585 1.00 88.38 84 PRO A C 1
ATOM 615 O O . PRO A 1 84 ? 13.027 5.872 -15.241 1.00 88.38 84 PRO A O 1
ATOM 618 N N . THR A 1 85 ? 12.901 6.892 -13.252 1.00 91.06 85 THR A N 1
ATOM 619 C CA . THR A 1 85 ? 13.073 5.681 -12.447 1.00 91.06 85 THR A CA 1
ATOM 620 C C . THR A 1 85 ? 11.770 4.904 -12.229 1.00 91.06 85 THR A C 1
ATOM 622 O O . THR A 1 85 ? 11.817 3.772 -11.737 1.00 91.06 85 THR A O 1
ATOM 625 N N . ILE A 1 86 ? 10.621 5.481 -12.600 1.00 94.31 86 ILE A N 1
ATOM 626 C CA . ILE A 1 86 ? 9.293 4.874 -12.487 1.00 94.31 86 ILE A CA 1
ATOM 627 C C . ILE A 1 86 ? 8.828 4.427 -13.874 1.00 94.31 86 ILE A C 1
ATOM 629 O O . ILE A 1 86 ? 8.607 5.248 -14.758 1.00 94.31 86 ILE A O 1
ATOM 633 N N . ILE A 1 87 ? 8.623 3.121 -14.032 1.00 94.94 87 ILE A N 1
ATOM 634 C CA . ILE A 1 87 ? 8.066 2.520 -15.250 1.00 94.94 87 ILE A CA 1
ATOM 635 C C . ILE A 1 87 ? 6.571 2.838 -15.333 1.00 94.94 87 ILE A C 1
ATOM 637 O O . ILE A 1 87 ? 6.085 3.358 -16.336 1.00 94.94 87 ILE A O 1
ATOM 641 N N . ALA A 1 88 ? 5.841 2.568 -14.250 1.00 96.62 88 ALA A N 1
ATOM 642 C CA . ALA A 1 88 ? 4.403 2.767 -14.187 1.00 96.62 88 ALA A CA 1
ATOM 643 C C . ALA A 1 88 ? 3.916 3.022 -12.756 1.00 96.62 88 ALA A C 1
ATOM 645 O O . ALA A 1 88 ? 4.571 2.715 -11.761 1.00 96.62 88 ALA A O 1
ATOM 646 N N . ILE A 1 89 ? 2.719 3.586 -12.646 1.00 97.94 89 ILE A N 1
ATOM 647 C CA . ILE A 1 89 ? 1.957 3.676 -11.406 1.00 97.94 89 ILE A CA 1
ATOM 648 C C . ILE A 1 89 ? 0.761 2.738 -11.529 1.00 97.94 89 ILE A C 1
ATOM 650 O O . ILE A 1 89 ? -0.110 2.942 -12.376 1.00 97.94 89 ILE A O 1
ATOM 654 N N . HIS A 1 90 ? 0.688 1.757 -10.636 1.00 98.19 90 HIS A N 1
ATOM 655 C CA . HIS A 1 90 ? -0.422 0.820 -10.550 1.00 98.19 90 HIS A CA 1
ATOM 656 C C . HIS A 1 90 ? -1.347 1.177 -9.391 1.00 98.19 90 HIS A C 1
ATOM 658 O O . HIS A 1 90 ? -0.905 1.470 -8.273 1.00 98.19 90 HIS A O 1
ATOM 664 N N . ARG A 1 91 ? -2.649 1.117 -9.651 1.00 97.94 91 ARG A N 1
ATOM 665 C CA . ARG A 1 91 ? -3.708 1.200 -8.650 1.00 97.94 91 ARG A CA 1
ATOM 666 C C . ARG A 1 91 ? -4.285 -0.185 -8.466 1.00 97.94 91 ARG A C 1
ATOM 668 O O . ARG A 1 91 ? -4.784 -0.776 -9.414 1.00 97.94 91 ARG A O 1
ATOM 675 N N . TYR A 1 92 ? -4.214 -0.671 -7.241 1.00 98.19 92 TYR A N 1
ATOM 676 C CA . TYR A 1 92 ? -4.774 -1.947 -6.836 1.00 98.19 92 TYR A CA 1
ATOM 677 C C . TYR A 1 92 ? -5.965 -1.715 -5.916 1.00 98.19 92 TYR A C 1
ATOM 679 O O . TYR A 1 92 ? -5.975 -0.752 -5.140 1.00 98.19 92 TYR A O 1
ATOM 687 N N . ILE A 1 93 ? -6.951 -2.602 -5.982 1.00 97.62 93 ILE A N 1
ATOM 688 C CA . ILE A 1 93 ? -8.113 -2.599 -5.098 1.00 97.62 93 ILE A CA 1
ATOM 689 C C . ILE A 1 93 ? -8.281 -3.957 -4.423 1.00 97.62 93 ILE A C 1
ATOM 691 O O . ILE A 1 93 ? -8.127 -5.000 -5.053 1.00 97.62 93 ILE A O 1
ATOM 695 N N . ALA A 1 94 ? -8.600 -3.943 -3.132 1.00 96.88 94 ALA A N 1
ATOM 696 C CA . ALA A 1 94 ? -8.888 -5.149 -2.365 1.00 96.88 94 ALA A CA 1
ATOM 697 C C . ALA A 1 94 ? -10.086 -4.924 -1.428 1.00 96.88 94 ALA A C 1
ATOM 699 O O . ALA A 1 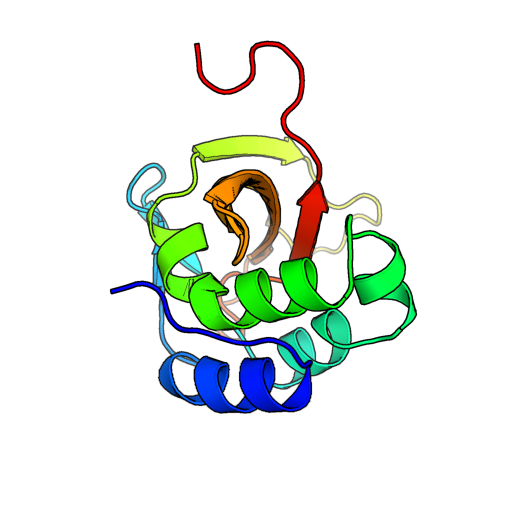94 ? -10.226 -3.829 -0.870 1.00 96.88 94 ALA A O 1
ATOM 700 N N . PRO A 1 95 ? -10.952 -5.930 -1.224 1.00 95.94 95 PRO A N 1
ATOM 701 C CA . PRO A 1 95 ? -11.974 -5.874 -0.191 1.00 95.94 95 PRO A CA 1
ATOM 702 C C . PRO A 1 95 ? -11.353 -6.027 1.201 1.00 95.94 95 PRO A C 1
ATOM 704 O O . PRO A 1 95 ? -10.434 -6.818 1.408 1.00 95.94 95 PRO A O 1
ATOM 707 N N . MET A 1 96 ? -11.904 -5.322 2.186 1.00 95.38 96 MET A N 1
ATOM 708 C CA . MET A 1 96 ? -11.570 -5.510 3.598 1.00 95.38 96 MET A CA 1
ATOM 709 C C . MET A 1 96 ? -12.824 -5.349 4.449 1.00 95.38 96 MET A C 1
ATOM 711 O O . MET A 1 96 ? -13.605 -4.431 4.220 1.00 95.38 96 MET A O 1
ATOM 715 N N . ARG A 1 97 ? -13.015 -6.202 5.459 1.00 94.38 97 ARG A N 1
ATOM 716 C CA . ARG A 1 97 ? -14.025 -5.958 6.497 1.00 94.38 97 ARG A CA 1
ATOM 717 C C . ARG A 1 97 ? -13.412 -5.151 7.632 1.00 94.38 97 ARG A C 1
ATOM 719 O O . ARG A 1 97 ? -12.302 -5.463 8.070 1.00 94.38 97 ARG A O 1
ATOM 726 N N . ASN A 1 98 ? -14.122 -4.128 8.098 1.00 92.31 98 ASN A N 1
ATOM 727 C CA . ASN A 1 98 ? -13.725 -3.402 9.300 1.00 92.31 98 ASN A CA 1
ATOM 728 C C . ASN A 1 98 ? -14.160 -4.127 10.583 1.00 92.31 98 ASN A C 1
ATOM 730 O O . ASN A 1 98 ? -14.804 -5.176 10.543 1.00 92.31 98 ASN A O 1
ATOM 734 N N . SER A 1 99 ? -13.821 -3.548 11.736 1.00 86.44 99 SER A N 1
ATOM 735 C CA . SER A 1 99 ? -14.159 -4.097 13.058 1.00 86.44 99 SER A CA 1
ATOM 736 C C . SER A 1 99 ? -15.664 -4.182 13.337 1.00 86.44 99 SER A C 1
ATOM 738 O O . SER A 1 99 ? -16.066 -4.909 14.239 1.00 86.44 99 SER A O 1
ATOM 740 N N . GLN A 1 100 ? -16.491 -3.470 12.568 1.00 88.94 100 GLN A N 1
ATOM 741 C CA . GLN A 1 100 ? -17.955 -3.506 12.641 1.00 88.94 100 GLN A CA 1
ATOM 742 C C . GLN A 1 100 ? -18.568 -4.474 11.613 1.00 88.94 100 GLN A C 1
ATOM 744 O O . GLN A 1 100 ? -19.784 -4.527 11.456 1.00 88.94 100 GLN A O 1
ATOM 749 N N . GLY A 1 101 ? -17.741 -5.222 10.873 1.00 90.19 101 GLY A N 1
ATOM 750 C CA . GLY A 1 101 ? -18.180 -6.162 9.840 1.00 90.19 101 GLY A CA 1
ATOM 751 C C . GLY A 1 101 ? -18.555 -5.520 8.500 1.00 90.19 101 GLY A C 1
ATOM 752 O O . GLY A 1 101 ? -18.900 -6.246 7.560 1.00 90.19 101 GLY A O 1
ATOM 753 N N . GLN A 1 102 ? -18.449 -4.193 8.375 1.00 92.06 102 GLN A N 1
ATOM 754 C CA . GLN A 1 102 ? -18.750 -3.468 7.143 1.00 92.06 102 GLN A CA 1
ATOM 755 C C . GLN A 1 102 ? -17.683 -3.755 6.091 1.00 92.06 102 GLN A C 1
ATOM 757 O O . GLN A 1 102 ? -16.485 -3.739 6.381 1.00 92.06 102 GLN A O 1
ATOM 762 N N . LEU A 1 103 ? -18.127 -4.000 4.859 1.00 94.00 103 LEU A N 1
ATOM 763 C CA . LEU A 1 103 ? -17.235 -4.143 3.718 1.00 94.00 103 LEU A CA 1
ATOM 764 C C . LEU A 1 103 ? -16.697 -2.770 3.310 1.00 94.00 103 LEU A C 1
ATOM 766 O O . LEU A 1 103 ? -17.458 -1.810 3.229 1.00 94.00 103 LEU A O 1
ATOM 770 N N . LEU A 1 104 ? -15.402 -2.697 3.034 1.00 94.88 104 LEU A N 1
ATOM 771 C CA . LEU A 1 104 ? -14.683 -1.528 2.546 1.00 94.88 104 LEU A CA 1
ATOM 772 C C . LEU A 1 104 ? -13.891 -1.898 1.294 1.00 94.88 104 LEU A C 1
ATOM 774 O O . LEU A 1 104 ? -13.464 -3.043 1.126 1.00 94.88 104 LEU A O 1
ATOM 778 N N . THR A 1 105 ? -13.630 -0.899 0.458 1.00 96.12 105 THR A N 1
ATOM 779 C CA . THR A 1 105 ? -12.661 -0.993 -0.633 1.00 96.12 105 THR A CA 1
ATOM 780 C C . THR A 1 105 ? -11.361 -0.336 -0.185 1.00 96.12 105 THR A C 1
ATOM 782 O O . THR A 1 105 ? -11.341 0.846 0.163 1.00 96.12 105 THR A O 1
ATOM 785 N N . VAL A 1 106 ? -10.266 -1.091 -0.208 1.00 97.12 106 VAL A N 1
ATOM 786 C CA . VAL A 1 106 ? -8.916 -0.585 0.042 1.00 97.12 106 VAL A CA 1
ATOM 787 C C . VAL A 1 106 ? -8.252 -0.298 -1.294 1.00 97.12 106 VAL A C 1
ATOM 789 O O . VAL A 1 106 ? -8.101 -1.208 -2.105 1.00 97.12 106 VAL A O 1
ATOM 792 N N . LYS A 1 107 ? -7.845 0.952 -1.525 1.00 97.62 107 LYS A N 1
ATOM 793 C CA . LYS A 1 107 ? -7.056 1.345 -2.698 1.00 97.62 107 LYS A CA 1
ATOM 794 C C . LYS A 1 107 ? -5.583 1.407 -2.316 1.00 97.62 107 LYS A C 1
ATOM 796 O O . LYS A 1 107 ? -5.222 2.058 -1.338 1.00 97.62 107 LYS A O 1
ATOM 801 N N . MET A 1 108 ? -4.733 0.771 -3.110 1.00 97.94 108 MET A N 1
ATOM 802 C CA . MET A 1 108 ? -3.283 0.775 -2.944 1.00 97.94 108 MET A CA 1
ATOM 803 C C . MET A 1 108 ? -2.623 1.361 -4.183 1.00 97.94 108 MET A C 1
ATOM 805 O O . MET A 1 108 ? -3.057 1.117 -5.308 1.00 97.94 108 MET A O 1
ATOM 809 N N . THR A 1 109 ? -1.561 2.131 -3.974 1.00 97.81 109 THR A N 1
ATOM 810 C CA . THR A 1 109 ? -0.727 2.643 -5.065 1.00 97.81 109 THR A CA 1
ATOM 811 C C . THR A 1 109 ? 0.615 1.954 -5.012 1.00 97.81 109 THR A C 1
ATOM 813 O O . THR A 1 109 ? 1.291 2.047 -3.990 1.00 97.81 109 THR A O 1
ATOM 816 N N . VAL A 1 110 ? 1.025 1.335 -6.111 1.00 97.56 110 VAL A N 1
ATOM 817 C CA . VAL A 1 110 ? 2.358 0.751 -6.266 1.00 97.56 110 VAL A CA 1
ATOM 818 C C . VAL A 1 110 ? 3.070 1.489 -7.384 1.00 97.56 110 VAL A C 1
ATOM 820 O O . VAL A 1 110 ? 2.482 1.738 -8.435 1.00 97.56 110 VAL A O 1
ATOM 823 N N . LYS A 1 111 ? 4.317 1.890 -7.145 1.00 96.38 111 LYS A N 1
ATOM 824 C CA . LYS A 1 111 ? 5.174 2.418 -8.209 1.00 96.38 111 LYS A CA 1
ATOM 825 C C . LYS A 1 111 ? 5.966 1.254 -8.761 1.00 96.38 111 LYS A C 1
ATOM 827 O O . LYS A 1 111 ? 6.682 0.654 -7.982 1.00 96.38 111 LYS A O 1
ATOM 832 N N . GLU A 1 112 ? 5.851 0.936 -10.038 1.00 96.31 112 GLU A N 1
ATOM 833 C CA . GLU A 1 112 ? 6.766 0.008 -10.694 1.00 96.31 112 GLU A CA 1
ATOM 834 C C . GLU A 1 112 ? 8.060 0.749 -11.022 1.00 96.31 112 GLU A C 1
ATOM 836 O O . GLU A 1 112 ? 8.033 1.836 -11.602 1.00 96.31 112 GLU A O 1
ATOM 841 N N . THR A 1 113 ? 9.196 0.204 -10.604 1.00 94.31 113 THR A N 1
ATOM 842 C CA . THR A 1 113 ? 10.493 0.881 -10.692 1.00 94.31 113 THR A CA 1
ATOM 843 C C . THR A 1 113 ? 11.439 0.137 -11.612 1.00 94.31 113 THR A C 1
ATOM 845 O O . THR A 1 113 ? 11.546 -1.081 -11.531 1.00 94.31 113 THR A O 1
ATOM 848 N N . ALA A 1 114 ? 12.234 0.875 -12.384 1.00 87.56 114 ALA A N 1
ATOM 849 C CA . ALA A 1 114 ? 13.278 0.288 -13.226 1.00 87.56 114 ALA A CA 1
ATOM 850 C C . ALA A 1 114 ? 14.488 -0.244 -12.429 1.00 87.56 114 ALA A C 1
ATOM 852 O O . ALA A 1 114 ? 15.306 -0.991 -12.959 1.00 87.56 114 ALA A O 1
ATOM 853 N N . SER A 1 115 ? 14.633 0.150 -11.158 1.00 78.00 115 SER A N 1
ATOM 854 C CA . SER A 1 115 ? 15.766 -0.227 -10.306 1.00 78.00 115 SER A CA 1
ATOM 855 C C . SER A 1 115 ? 15.419 -1.358 -9.341 1.00 78.00 115 SER A C 1
ATOM 857 O O . SER A 1 115 ? 14.401 -1.314 -8.656 1.00 78.00 115 SER A O 1
ATOM 859 N N . SER A 1 116 ? 16.341 -2.307 -9.182 1.00 70.25 116 SER A N 1
ATOM 860 C CA . SER A 1 116 ? 16.263 -3.382 -8.186 1.00 70.25 116 SER A CA 1
ATOM 861 C C . SER A 1 116 ? 16.533 -2.933 -6.741 1.00 70.25 116 SER A C 1
ATOM 863 O O . SER A 1 116 ? 16.328 -3.718 -5.820 1.00 70.25 116 SER A O 1
ATOM 865 N N . LYS A 1 117 ? 16.984 -1.687 -6.503 1.00 73.00 117 LYS A N 1
ATOM 866 C CA . LYS A 1 117 ? 17.341 -1.201 -5.152 1.00 73.00 117 LYS A CA 1
ATOM 867 C C . LYS A 1 117 ? 16.131 -0.960 -4.244 1.00 73.00 117 LYS A C 1
ATOM 869 O O . LYS A 1 117 ? 16.234 -1.135 -3.035 1.00 73.00 117 LYS A O 1
ATOM 874 N N . VAL A 1 118 ? 15.009 -0.524 -4.814 1.00 69.19 118 VAL A N 1
ATOM 875 C CA . VAL A 1 118 ? 13.736 -0.338 -4.101 1.00 69.19 118 VAL A CA 1
ATOM 876 C C . VAL A 1 118 ? 12.650 -0.936 -4.986 1.00 69.19 118 VAL A C 1
ATOM 878 O O . VAL A 1 118 ? 11.967 -0.189 -5.684 1.00 69.19 118 VAL A O 1
ATOM 881 N N . PRO A 1 119 ? 12.537 -2.274 -5.026 1.00 85.81 119 PRO A N 1
ATOM 882 C CA . PRO A 1 119 ? 11.669 -2.928 -5.982 1.00 85.81 119 PRO A CA 1
ATOM 883 C C . PRO A 1 119 ? 10.219 -2.626 -5.626 1.00 85.81 119 PRO A C 1
ATOM 885 O O . PRO A 1 119 ? 9.713 -2.998 -4.562 1.00 85.81 119 PRO A O 1
ATOM 888 N N . ASN A 1 120 ? 9.583 -1.909 -6.541 1.00 95.19 120 ASN A N 1
ATOM 889 C CA . ASN A 1 120 ? 8.155 -1.686 -6.626 1.00 95.19 120 ASN A CA 1
ATOM 890 C C . ASN A 1 120 ? 7.487 -1.287 -5.294 1.00 95.19 120 ASN A C 1
ATOM 892 O O . ASN A 1 120 ? 6.741 -2.074 -4.706 1.00 95.19 120 ASN A O 1
ATOM 896 N N . PRO A 1 121 ? 7.757 -0.088 -4.749 1.00 95.50 121 PRO A N 1
ATOM 897 C CA . PRO A 1 121 ? 7.236 0.290 -3.446 1.00 95.50 121 PRO A CA 1
ATOM 898 C C . PRO A 1 121 ? 5.708 0.403 -3.459 1.00 95.50 121 PRO A C 1
ATOM 900 O O . PRO A 1 121 ? 5.135 1.179 -4.234 1.00 95.50 121 PRO A O 1
ATOM 903 N N . ILE A 1 122 ? 5.057 -0.269 -2.506 1.00 96.94 122 ILE A N 1
ATOM 904 C CA . ILE A 1 122 ? 3.689 0.074 -2.111 1.00 96.94 122 ILE A CA 1
ATOM 905 C C . ILE A 1 122 ? 3.770 1.433 -1.411 1.00 96.94 122 ILE A C 1
ATOM 907 O O . ILE A 1 122 ? 4.391 1.584 -0.358 1.00 96.94 122 ILE A O 1
ATOM 911 N N . TYR A 1 123 ? 3.211 2.448 -2.059 1.00 94.62 123 TYR A N 1
ATOM 912 C CA . TYR A 1 123 ? 3.464 3.857 -1.773 1.00 94.62 123 TYR A CA 1
ATOM 913 C C . TYR A 1 123 ? 2.364 4.509 -0.937 1.00 94.62 123 TYR A C 1
ATOM 915 O O . TYR A 1 123 ? 2.645 5.365 -0.099 1.00 94.62 123 TYR A O 1
ATOM 923 N N . SER A 1 124 ? 1.107 4.129 -1.165 1.00 96.25 124 SER A N 1
ATOM 924 C CA . SER A 1 124 ? -0.027 4.638 -0.394 1.00 96.25 124 SER A CA 1
ATOM 925 C C . SER A 1 124 ? -1.106 3.580 -0.223 1.00 96.25 124 SER A C 1
ATOM 927 O O . SER A 1 124 ? -1.239 2.684 -1.057 1.00 96.25 124 SER A O 1
ATOM 929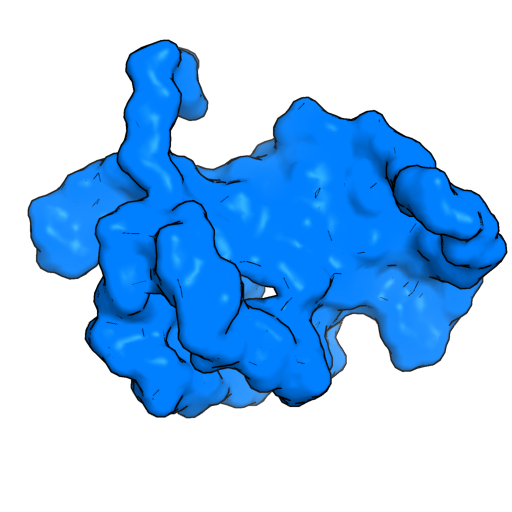 N N . VAL A 1 125 ? -1.907 3.752 0.824 1.00 97.06 125 VAL A N 1
ATOM 930 C CA . VAL A 1 125 ? -3.118 2.983 1.102 1.00 97.06 125 VAL A CA 1
ATOM 931 C C . VAL A 1 125 ? -4.225 3.949 1.518 1.00 97.06 125 VAL A C 1
ATOM 933 O O . VAL A 1 125 ? -3.947 4.936 2.196 1.00 97.06 125 VAL A O 1
ATOM 936 N N . GLU A 1 126 ? -5.451 3.700 1.073 1.00 95.56 126 GLU A N 1
ATOM 937 C CA . GLU A 1 126 ? -6.647 4.473 1.420 1.00 95.56 126 GLU A CA 1
ATOM 938 C C . GLU A 1 126 ? -7.838 3.519 1.568 1.00 95.56 126 GLU A C 1
ATOM 940 O O . GLU A 1 126 ? -7.959 2.567 0.794 1.00 95.56 126 GLU A O 1
ATOM 945 N N . THR A 1 127 ? -8.747 3.778 2.509 1.00 95.62 127 THR A N 1
ATOM 946 C CA . THR A 1 127 ? -10.003 3.023 2.644 1.00 95.62 127 THR A CA 1
ATOM 947 C C . THR A 1 127 ? -11.200 3.859 2.226 1.00 95.62 127 THR A C 1
ATOM 949 O O . THR A 1 127 ? -11.308 5.040 2.548 1.00 95.62 127 THR A O 1
ATOM 952 N N . ARG A 1 128 ? -12.137 3.247 1.506 1.00 93.75 128 ARG A N 1
ATOM 953 C CA . ARG A 1 128 ? -13.378 3.888 1.062 1.00 93.75 128 ARG A CA 1
ATOM 954 C C . ARG A 1 128 ? -14.553 2.961 1.321 1.00 93.75 128 ARG A C 1
ATOM 956 O O . ARG A 1 128 ? -14.394 1.740 1.361 1.00 93.75 128 ARG A O 1
ATOM 963 N N . LYS A 1 129 ? -15.745 3.542 1.465 1.00 87.31 129 LYS A N 1
ATOM 964 C CA . LYS A 1 129 ? -16.979 2.756 1.377 1.00 87.31 129 LYS A CA 1
ATOM 965 C C . LYS A 1 129 ? -17.032 2.072 0.001 1.00 87.31 129 LYS A C 1
ATOM 967 O O . LYS A 1 129 ? -16.520 2.654 -0.960 1.00 87.31 129 LYS A O 1
ATOM 972 N N . PRO A 1 130 ? -17.618 0.870 -0.107 1.00 76.88 130 PRO A N 1
ATOM 973 C CA . PRO A 1 130 ? -17.757 0.194 -1.387 1.00 76.88 130 PRO A CA 1
ATOM 974 C C . PRO A 1 130 ? -18.500 1.106 -2.358 1.00 76.88 130 PRO A C 1
ATOM 976 O O . PRO A 1 130 ? -19.521 1.694 -1.994 1.00 76.88 130 PRO A O 1
ATOM 979 N N . ALA A 1 131 ? -18.000 1.231 -3.585 1.00 64.31 131 ALA A N 1
ATOM 980 C CA . ALA A 1 131 ? -18.829 1.784 -4.646 1.00 64.31 131 ALA A CA 1
ATOM 981 C C . ALA A 1 131 ? -20.006 0.821 -4.871 1.00 64.31 131 ALA A C 1
ATOM 983 O O . ALA A 1 131 ? -19.818 -0.400 -4.827 1.00 64.31 131 ALA A O 1
ATOM 984 N N . LEU A 1 132 ? -21.216 1.351 -5.082 1.00 51.94 132 LEU A N 1
ATOM 985 C CA . LEU A 1 132 ? -22.361 0.536 -5.495 1.00 51.94 132 LEU A CA 1
ATOM 986 C C . LEU A 1 132 ? -21.945 -0.283 -6.733 1.00 51.94 132 LEU A C 1
ATOM 988 O O . LEU A 1 132 ? -21.597 0.299 -7.755 1.00 51.94 132 LEU A O 1
ATOM 992 N N . GLY A 1 133 ? -21.914 -1.615 -6.605 1.00 53.19 133 GLY A N 1
ATOM 993 C CA . GLY A 1 133 ? -21.533 -2.545 -7.679 1.00 53.19 133 GLY A CA 1
ATOM 994 C C . GLY A 1 133 ? -20.090 -3.076 -7.667 1.00 53.19 133 GLY A C 1
ATOM 995 O O . GLY A 1 133 ? -19.752 -3.871 -8.532 1.00 53.19 133 GLY A O 1
ATOM 996 N N . ALA A 1 134 ? -19.233 -2.705 -6.707 1.00 50.31 134 ALA A N 1
ATOM 997 C CA . ALA A 1 134 ? -17.806 -3.079 -6.727 1.00 50.31 134 ALA A CA 1
ATOM 998 C C . ALA A 1 134 ? -17.485 -4.560 -6.415 1.00 50.31 134 ALA A C 1
ATOM 1000 O O . ALA A 1 134 ? -16.327 -4.957 -6.521 1.00 50.31 134 ALA A O 1
ATOM 1001 N N . PHE A 1 135 ? -18.472 -5.361 -6.002 1.00 50.66 135 PHE A N 1
ATOM 1002 C CA . PHE A 1 135 ? -18.283 -6.769 -5.616 1.00 50.66 135 PHE A CA 1
ATOM 1003 C C . PHE A 1 135 ? -19.485 -7.657 -5.991 1.00 50.66 135 PHE A C 1
ATOM 1005 O O . PHE A 1 135 ? -19.745 -8.640 -5.298 1.00 50.66 135 PHE A O 1
ATOM 1012 N N . ALA A 1 136 ? -20.254 -7.255 -7.009 1.00 43.16 136 ALA A N 1
ATOM 1013 C CA . ALA A 1 136 ? -21.346 -8.065 -7.553 1.00 43.16 136 ALA A CA 1
ATOM 1014 C C . ALA A 1 136 ? -20.804 -9.155 -8.485 1.00 43.16 136 ALA A C 1
ATOM 1016 O O . ALA A 1 136 ? -19.826 -8.859 -9.210 1.00 43.16 136 ALA A O 1
#

Foldseek 3Di:
DQDADQALVSLVVLLVVFAPHWAAAPVPRATAHEHPVLSVVQNDPVNQVQAPHRRVSSSCSSCVSVQRNDWDWDDKDDDPVPPVQFPIKTWTWGWDQGPVRAIKIKIWIWTCGPDPPRHTYRRYIYIGHDDVPNPD

InterPro domains:
  IPR040824 Large polyvalent protein-associated domain 3 [PF18798] (9-114)

Solvent-accessible surface area (backbone atoms only — not comparable to full-atom values): 7273 Å² total; per-residue (Å²): 132,89,58,83,25,67,38,58,69,48,7,54,61,49,31,62,81,48,51,74,39,84,39,53,18,74,78,78,67,52,58,25,25,35,47,72,71,32,47,56,53,40,68,29,72,77,35,34,70,66,16,76,36,57,37,54,32,11,27,47,54,28,31,43,64,64,41,48,28,70,20,46,82,74,48,76,44,67,49,92,84,62,50,87,58,44,68,31,35,36,32,30,39,23,82,42,67,45,100,84,66,48,69,27,34,35,42,36,35,31,40,37,41,77,46,82,89,62,43,17,37,47,53,44,61,35,28,35,71,57,58,94,73,77,82,117

Nearest PDB structures (foldseek):
  7xhg-assembly1_A  TM=3.635E-01  e=1.112E+00  Homo sapiens
  3q90-assembly1_A  TM=3.448E-01  e=1.253E+00  Homo sapiens
  7xhg-assembly2_C  TM=3.470E-01  e=1.499E+00  Homo sapiens
  8th5-assembly4_D  TM=3.507E-01  e=2.020E+00  Homo sapiens
  8th5-assembly1_A  TM=3.702E-01  e=3.255E+00  Homo sapiens

Radius of gyration: 14.1 Å; Cα contacts (8 Å, |Δi|>4): 286; chains: 1; bounding box: 40×29×33 Å

Sequence (136 aa):
MQRTAKTLSEALQAAKGFVGLPIENKSTGLVATVSNTNLSKMSSQSASQKSNSLTDHSLAIANLDQLFACAALDQTHPDKRGEPTIIAIHRYIAPMRNSQGQLLTVKMTVKETASSKVPNPIYSVETRKPALGAFA

Mean predicted aligned error: 4.19 Å